Protein AF-Q9HB64-F1 (afdb_monomer_lite)

GO terms:
  GO:0005634 nucleus (C, TAS)
  GO:0003677 DNA binding (F, TAS)
  GO:0009615 response to virus (P, TAS)
  GO:0006367 transcription initiation at RNA polymerase II promoter (P, TAS)
  GO:0006954 inflammatory response (P, TAS)

Radius of gyration: 22.85 Å; chains: 1; bounding box: 43×70×64 Å

Foldseek 3Di:
DDDDDDDDDDDDDPDPDPPCPQPQDQLVVVLLVVQVVVQAPQFHQPDPVSPDTGDPQEPDDLPRCDPRNLVVLVVVCVSNVNAPDPPPPDHPDVVVVSVCSVVSSVVSVVSVVPPPSDDCPDDPRPPD

Sequence (128 aa):
MPVPERPAAGPDSPRPGTRRAAPRVLFGEWLLGEISSGCYEGLQWLDEARTCFRVPWKHFARKDLSEADARIFKAWAVARGRWPPSSRGGGPPPEAETAERAGWKTNFRCALRSTRRFVMLRDNSGDP

InterPro domains:
  IPR001346 Interferon regulatory factor, DNA-binding domain [PF00605] (27-125)
  IPR001346 Interferon regulatory factor, DNA-binding domain [PR00267] (26-45)
  IPR001346 Interferon regulatory factor, DNA-bind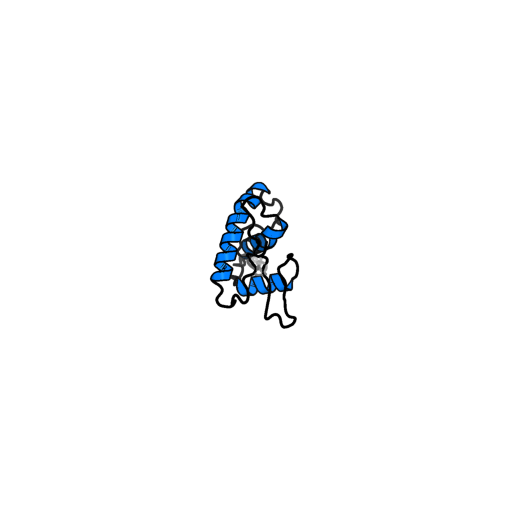ing domain [PR00267] (52-65)
  IPR001346 Interferon regulatory factor, DNA-binding domain [PR00267] (69-86)
  IPR001346 Interferon regulatory factor, DNA-binding domain [PR00267] (101-123)
  IPR001346 Interferon regulatory factor, DNA-binding domain [PS51507] (24-128)
  IPR001346 Interferon regulatory factor, DNA-binding domain [SM00348] (20-128)
  IPR001346 Interferon regulatory factor, DNA-binding domain [cd00103] (24-128)
  IPR019817 Interferon regulatory factor, conserved site [PS00601] (45-77)
  IPR036388 Winged helix-like DNA-binding domain superfamily [G3DSA:1.10.10.10] (21-128)
  IPR036390 Winged helix DNA-binding domain superfamily [SSF46785] (24-126)

Secondary structure (DSSP, 8-state):
-PPPPPPP----PPPS----------HHHHHHHHHHTT-STT-EESSTTS--EE-------TT---HHHHHHHHHHHHHTTSS--TTSSSPPPHHHHHHHHHHHHHHHHHHHHH-TT-------TT--

Structure (mmCIF, N/CA/C/O backbone):
data_AF-Q9HB64-F1
#
_entry.id   AF-Q9HB64-F1
#
loop_
_atom_site.group_PDB
_atom_site.id
_atom_site.type_symbol
_atom_site.label_atom_id
_atom_site.label_alt_id
_atom_site.label_comp_id
_atom_site.label_asym_id
_atom_site.label_entity_id
_a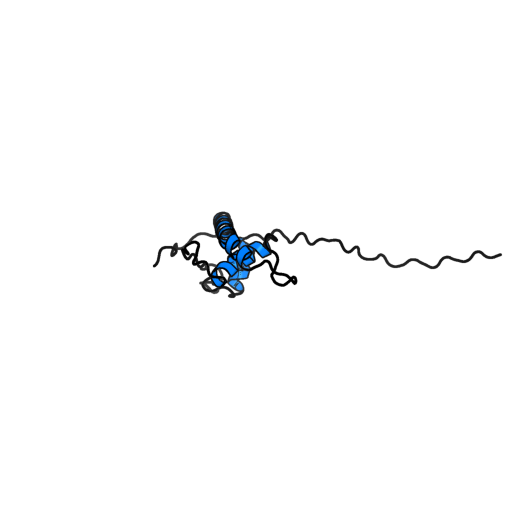tom_site.label_seq_id
_atom_site.pdbx_PDB_ins_code
_atom_site.Cartn_x
_atom_site.Cartn_y
_atom_site.Cartn_z
_atom_site.occupancy
_atom_site.B_iso_or_equiv
_atom_site.auth_seq_id
_atom_site.auth_comp_id
_atom_site.auth_asym_id
_atom_site.auth_atom_id
_atom_site.pdbx_PDB_model_num
ATOM 1 N N . MET A 1 1 ? -25.589 -56.561 -45.627 1.00 49.59 1 MET A N 1
ATOM 2 C CA . MET A 1 1 ? -24.445 -55.711 -45.240 1.00 49.59 1 MET A CA 1
ATOM 3 C C . MET A 1 1 ? -24.871 -54.862 -44.046 1.00 49.59 1 MET A C 1
ATOM 5 O O . MET A 1 1 ? -25.657 -53.947 -44.257 1.00 49.59 1 MET A O 1
ATOM 9 N N . PRO A 1 2 ? -24.488 -55.193 -42.803 1.00 57.12 2 PRO A N 1
ATOM 10 C CA . PRO A 1 2 ? -24.760 -54.325 -41.663 1.00 57.12 2 PRO A CA 1
ATOM 11 C C . PRO A 1 2 ? -23.769 -53.152 -41.649 1.00 57.12 2 PRO A C 1
ATOM 13 O O . PRO A 1 2 ? -22.573 -53.328 -41.873 1.00 57.12 2 PRO A O 1
ATOM 16 N N . VAL A 1 3 ? -24.298 -51.950 -41.434 1.00 64.81 3 VAL A N 1
ATOM 17 C CA . VAL A 1 3 ? -23.534 -50.709 -41.256 1.00 64.81 3 VAL A CA 1
ATOM 18 C C . VAL A 1 3 ? -22.760 -50.749 -39.930 1.00 64.81 3 VAL A C 1
ATOM 20 O O . VAL A 1 3 ? -23.308 -51.237 -38.942 1.00 64.81 3 VAL A O 1
ATOM 23 N N . PRO A 1 4 ? -21.510 -50.259 -39.861 1.00 59.12 4 PRO A N 1
ATOM 24 C CA . PRO A 1 4 ? -20.785 -50.195 -38.599 1.00 59.12 4 PRO A CA 1
ATOM 25 C C . PRO A 1 4 ? -21.309 -49.044 -37.728 1.00 59.12 4 PRO A C 1
ATOM 27 O O . PRO A 1 4 ? -21.381 -47.888 -38.150 1.00 59.12 4 PRO A O 1
ATOM 30 N N . GLU A 1 5 ? -21.672 -49.396 -36.500 1.00 57.59 5 GLU A N 1
ATOM 31 C CA . GLU A 1 5 ? -22.073 -48.508 -35.412 1.00 57.59 5 GLU A CA 1
ATOM 32 C C . GLU A 1 5 ? -20.904 -47.575 -35.029 1.00 57.59 5 GLU A C 1
ATOM 34 O O . GLU A 1 5 ? -19.772 -48.020 -34.828 1.00 57.59 5 GLU A O 1
ATOM 39 N N . ARG A 1 6 ? -21.149 -46.258 -34.970 1.00 61.84 6 ARG A N 1
ATOM 40 C CA . ARG A 1 6 ? -20.152 -45.271 -34.516 1.00 61.84 6 ARG A CA 1
ATOM 41 C C . ARG A 1 6 ? -20.072 -45.306 -32.985 1.00 61.84 6 ARG A C 1
ATOM 43 O O . ARG A 1 6 ? -21.120 -45.174 -32.353 1.00 61.84 6 ARG A O 1
ATOM 50 N N . PRO A 1 7 ? -18.879 -45.396 -32.371 1.00 51.06 7 PRO A N 1
ATOM 51 C CA . PRO A 1 7 ? -18.766 -45.396 -30.923 1.00 51.06 7 PRO A CA 1
ATOM 52 C C . PRO A 1 7 ? -18.950 -43.988 -30.344 1.00 51.06 7 PRO A C 1
ATOM 54 O O . PRO A 1 7 ? -18.632 -42.972 -30.970 1.00 51.06 7 PRO A O 1
ATOM 57 N N . ALA A 1 8 ? -19.487 -43.973 -29.127 1.00 53.09 8 ALA A N 1
ATOM 58 C CA . ALA A 1 8 ? -19.835 -42.820 -28.316 1.00 53.09 8 ALA A CA 1
ATOM 59 C C . ALA A 1 8 ? -18.677 -41.824 -28.132 1.00 53.09 8 ALA A C 1
ATOM 61 O O . ALA A 1 8 ? -17.593 -42.179 -27.673 1.00 53.09 8 ALA A O 1
ATOM 62 N N . ALA A 1 9 ? -18.947 -40.550 -28.421 1.00 46.19 9 ALA A N 1
ATOM 63 C CA . ALA A 1 9 ? -18.121 -39.439 -27.977 1.00 46.19 9 ALA A CA 1
ATOM 64 C C . ALA A 1 9 ? -18.562 -39.031 -26.563 1.00 46.19 9 ALA A C 1
ATOM 66 O O . ALA A 1 9 ? -19.618 -38.430 -26.381 1.00 46.19 9 ALA A O 1
ATOM 67 N N . GLY A 1 10 ? -17.748 -39.357 -25.566 1.00 49.22 10 GLY A N 1
ATOM 68 C CA . GLY A 1 10 ? -17.669 -38.604 -24.315 1.00 49.22 10 GLY A CA 1
ATOM 69 C C . GLY A 1 10 ? -16.226 -38.129 -24.109 1.00 49.22 10 GLY A C 1
ATOM 70 O O . GLY A 1 10 ? -15.352 -38.535 -24.876 1.00 49.22 10 GLY A O 1
ATOM 71 N N . PRO A 1 11 ? -15.920 -37.340 -23.068 1.00 52.38 11 PRO A N 1
ATOM 72 C CA . PRO A 1 11 ? -16.755 -36.413 -22.317 1.00 52.38 11 PRO A CA 1
ATOM 73 C C . PRO A 1 11 ? -16.478 -34.953 -22.735 1.00 52.38 11 PRO A C 1
ATOM 75 O O . PRO A 1 11 ? -15.445 -34.626 -23.322 1.00 52.38 11 PRO A O 1
ATOM 78 N N . ASP A 1 12 ? -17.416 -34.070 -22.401 1.00 51.94 12 ASP A N 1
ATOM 79 C CA . ASP A 1 12 ? -17.281 -32.616 -22.492 1.00 51.94 12 ASP A CA 1
ATOM 80 C C . ASP A 1 12 ? -15.978 -32.171 -21.803 1.00 51.94 12 ASP A C 1
ATOM 82 O O . ASP A 1 12 ? -15.816 -32.264 -20.585 1.00 51.94 12 ASP A O 1
ATOM 86 N N . SER A 1 13 ? -14.995 -31.774 -22.609 1.00 56.00 13 SER A N 1
ATOM 87 C CA . SER A 1 13 ? -13.727 -31.252 -22.112 1.00 56.00 13 SER A CA 1
ATOM 88 C C . SER A 1 13 ? -13.984 -29.888 -21.467 1.00 56.00 13 SER A C 1
ATOM 90 O O . SER A 1 13 ? -14.511 -29.000 -22.145 1.00 56.00 13 SER A O 1
ATOM 92 N N . PRO A 1 14 ? -13.589 -29.651 -20.201 1.00 49.59 14 PRO A N 1
ATOM 93 C CA . PRO A 1 14 ? -13.722 -28.332 -19.609 1.00 49.59 14 PRO A CA 1
ATOM 94 C C . PRO A 1 14 ? -12.821 -27.365 -20.380 1.00 49.59 14 PRO A C 1
ATOM 96 O O . PRO A 1 14 ? -11.598 -27.504 -20.419 1.00 49.59 14 PRO A O 1
ATOM 99 N N . ARG A 1 15 ? -13.447 -26.383 -21.031 1.00 51.34 15 ARG A N 1
ATOM 100 C CA . ARG A 1 15 ? -12.780 -25.308 -21.773 1.00 51.34 15 ARG A CA 1
ATOM 101 C C . ARG A 1 15 ? -11.707 -24.644 -20.889 1.00 51.34 15 ARG A C 1
ATOM 103 O O . ARG A 1 15 ? -12.064 -24.056 -19.864 1.00 51.34 15 ARG A O 1
ATOM 110 N N . PRO A 1 16 ? -10.417 -24.634 -21.269 1.00 52.28 16 PRO A N 1
ATOM 111 C CA . PRO A 1 16 ? -9.415 -23.853 -20.563 1.00 52.28 16 PRO A CA 1
ATOM 112 C C . PRO A 1 16 ? -9.551 -22.404 -21.029 1.00 52.28 16 PRO A C 1
ATOM 114 O O . PRO A 1 16 ? -9.080 -22.030 -22.099 1.00 52.28 16 PRO A O 1
ATOM 117 N N . GLY A 1 17 ? -10.269 -21.580 -20.269 1.00 45.91 17 GLY A N 1
ATOM 118 C CA . GLY A 1 17 ? -10.521 -20.222 -20.745 1.00 45.91 17 GLY A CA 1
ATOM 119 C C . GLY A 1 17 ? -11.200 -19.252 -19.800 1.00 45.91 17 GLY A C 1
ATOM 120 O O . GLY A 1 17 ? -11.461 -18.126 -20.213 1.00 45.91 17 GLY A O 1
ATOM 121 N N . THR A 1 18 ? -11.438 -19.588 -18.532 1.00 46.88 18 THR A N 1
ATOM 122 C CA . THR A 1 18 ? -11.644 -18.534 -17.534 1.00 46.88 18 THR A CA 1
ATOM 123 C C . THR A 1 18 ? -10.280 -17.933 -17.232 1.00 46.88 18 THR A C 1
ATOM 125 O O . THR A 1 18 ? -9.617 -18.287 -16.256 1.00 46.88 18 THR A O 1
ATOM 128 N N . ARG A 1 19 ? -9.830 -17.023 -18.102 1.00 51.47 19 ARG A N 1
ATOM 129 C CA . ARG A 1 19 ? -8.855 -16.000 -17.738 1.00 51.47 19 ARG A CA 1
ATOM 130 C C . ARG A 1 19 ? -9.420 -15.375 -16.472 1.00 51.47 19 ARG A C 1
ATOM 132 O O . ARG A 1 19 ? -10.381 -14.617 -16.555 1.00 51.47 19 ARG A O 1
ATOM 139 N N . ARG A 1 20 ? -8.896 -15.791 -15.311 1.00 51.59 20 ARG A N 1
ATOM 140 C CA . ARG A 1 20 ? -9.201 -15.225 -13.998 1.00 51.59 20 ARG A CA 1
ATOM 141 C C . ARG A 1 20 ? -8.916 -13.742 -14.165 1.00 51.59 20 ARG A C 1
ATOM 143 O O . ARG A 1 20 ? -7.763 -13.321 -14.108 1.00 51.59 20 ARG A O 1
ATOM 150 N N . ALA A 1 21 ? -9.946 -12.966 -14.489 1.00 49.66 21 ALA A N 1
ATOM 151 C CA . ALA A 1 21 ? -9.930 -11.541 -14.278 1.00 49.66 21 ALA A CA 1
ATOM 152 C C . ALA A 1 21 ? -9.735 -11.455 -12.774 1.00 49.66 21 ALA A C 1
ATOM 154 O O . ALA A 1 21 ? -10.664 -11.735 -12.017 1.00 49.66 21 ALA A O 1
ATOM 155 N N . ALA A 1 22 ? -8.475 -11.285 -12.361 1.00 52.41 22 ALA A N 1
ATOM 156 C CA . ALA A 1 22 ? -8.127 -11.198 -10.961 1.00 52.41 22 ALA A CA 1
ATOM 157 C C . ALA A 1 22 ? -9.116 -10.191 -10.364 1.00 52.41 22 ALA A C 1
ATOM 159 O O . ALA A 1 22 ? -9.277 -9.113 -10.956 1.00 52.41 22 ALA A O 1
ATOM 160 N N . PRO A 1 23 ? -9.859 -10.566 -9.307 1.00 56.81 23 PRO A N 1
ATOM 161 C CA . PRO A 1 23 ? -10.819 -9.669 -8.691 1.00 56.81 23 PRO A CA 1
ATOM 162 C C . PRO A 1 23 ? -10.138 -8.321 -8.502 1.00 56.81 23 PRO A C 1
ATOM 164 O O . PRO A 1 23 ? -8.966 -8.285 -8.126 1.00 56.81 23 PRO A O 1
ATOM 167 N N . ARG A 1 24 ? -10.818 -7.219 -8.832 1.00 64.12 24 ARG A N 1
ATOM 168 C CA . ARG A 1 24 ? -10.279 -5.879 -8.584 1.00 64.12 24 ARG A CA 1
ATOM 169 C C . ARG A 1 24 ? -10.084 -5.736 -7.077 1.00 64.12 24 ARG A C 1
ATOM 171 O O . ARG A 1 24 ? -11.019 -5.363 -6.377 1.00 64.12 24 ARG A O 1
ATOM 178 N N . VAL A 1 25 ? -8.902 -6.098 -6.581 1.00 76.06 25 VAL A N 1
ATOM 179 C CA . VAL A 1 25 ? -8.620 -6.073 -5.151 1.00 76.06 25 VAL A CA 1
ATOM 180 C C . VAL A 1 25 ? -8.629 -4.612 -4.733 1.00 76.06 25 VAL A C 1
ATOM 182 O O . VAL A 1 25 ? -7.920 -3.780 -5.308 1.00 76.06 25 VAL A O 1
ATOM 185 N N . LEU A 1 26 ? -9.497 -4.283 -3.782 1.00 85.44 26 LEU A N 1
ATOM 186 C CA . LEU A 1 26 ? -9.532 -2.950 -3.206 1.00 85.44 26 LEU A CA 1
ATOM 187 C C . LEU A 1 26 ? -8.204 -2.717 -2.492 1.00 85.44 26 LEU A C 1
ATOM 189 O O . LEU A 1 26 ? -7.740 -3.582 -1.753 1.00 85.44 26 LEU A O 1
ATOM 193 N N . PHE A 1 27 ? -7.611 -1.541 -2.703 1.00 87.88 27 PHE A N 1
ATOM 194 C CA . PHE A 1 27 ? -6.336 -1.194 -2.079 1.00 87.88 27 PHE A CA 1
ATOM 195 C C . PHE A 1 27 ? -6.381 -1.363 -0.562 1.00 87.88 27 PHE A C 1
ATOM 197 O O . PHE A 1 27 ? -5.433 -1.879 0.011 1.00 87.88 27 PHE A O 1
ATOM 204 N N . GLY A 1 28 ? -7.502 -0.984 0.062 1.00 87.06 28 GLY A N 1
ATOM 205 C CA . GLY A 1 28 ? -7.705 -1.158 1.495 1.00 87.06 28 GLY A CA 1
ATOM 206 C C . GLY A 1 28 ? -7.578 -2.610 1.942 1.00 87.06 28 GLY A C 1
ATOM 207 O O . GLY A 1 28 ? -6.694 -2.915 2.730 1.00 87.06 28 GLY A O 1
ATOM 208 N N . GLU A 1 29 ? -8.393 -3.512 1.391 1.00 87.50 29 GLU A N 1
ATOM 209 C CA . GLU A 1 29 ? -8.378 -4.930 1.788 1.00 87.50 29 GLU A CA 1
ATOM 210 C C . GLU A 1 29 ? -7.038 -5.597 1.507 1.00 87.50 29 GLU A C 1
ATOM 212 O O . GLU A 1 29 ? -6.542 -6.380 2.314 1.00 87.50 29 GLU A O 1
ATOM 217 N N . TRP A 1 30 ? -6.439 -5.259 0.365 1.00 90.06 30 TRP A N 1
ATOM 218 C CA . TRP A 1 30 ? -5.121 -5.754 0.015 1.00 90.06 30 TRP A CA 1
ATOM 219 C C . TRP A 1 30 ? -4.069 -5.289 1.026 1.00 90.06 30 TRP A C 1
ATOM 221 O O . TRP A 1 30 ? -3.340 -6.113 1.570 1.00 90.06 30 TRP A O 1
ATOM 231 N N . LEU A 1 31 ? -4.031 -3.988 1.330 1.00 89.50 31 LEU A N 1
ATOM 232 C CA . LEU A 1 31 ? -3.066 -3.416 2.263 1.00 89.50 31 LEU A CA 1
ATOM 233 C C . LEU A 1 31 ? -3.213 -4.030 3.658 1.00 89.50 31 LEU A C 1
ATOM 235 O O . LEU A 1 31 ? -2.212 -4.358 4.281 1.00 89.50 31 LEU A O 1
ATOM 239 N N . LEU A 1 32 ? -4.446 -4.238 4.126 1.00 88.69 32 LEU A N 1
ATOM 240 C CA . LEU A 1 32 ? -4.729 -4.912 5.395 1.00 88.69 32 LEU A CA 1
ATOM 241 C C . LEU A 1 32 ? -4.149 -6.332 5.438 1.00 88.69 32 LEU A C 1
ATOM 243 O O . LEU A 1 32 ? -3.583 -6.737 6.457 1.00 88.69 32 LEU A O 1
ATOM 247 N N . GLY A 1 33 ? -4.256 -7.072 4.333 1.00 89.38 33 GLY A N 1
ATOM 248 C CA . GLY A 1 33 ? -3.631 -8.384 4.176 1.00 89.38 33 GLY A CA 1
ATOM 249 C C . GLY A 1 33 ? -2.106 -8.316 4.264 1.00 89.38 33 GLY A C 1
ATOM 250 O O . GLY A 1 33 ? -1.508 -9.080 5.017 1.00 89.38 33 GLY A O 1
ATOM 251 N N . GLU A 1 34 ? -1.485 -7.361 3.572 1.00 89.81 34 GLU A N 1
ATOM 252 C CA . GLU A 1 34 ? -0.027 -7.182 3.587 1.00 89.81 34 GLU A CA 1
ATOM 253 C C . GLU A 1 34 ? 0.516 -6.696 4.939 1.00 89.81 34 GLU A C 1
ATOM 255 O O . GLU A 1 34 ? 1.599 -7.103 5.342 1.00 89.81 34 GLU A O 1
ATOM 260 N N . ILE A 1 35 ? -0.223 -5.862 5.676 1.00 89.88 35 ILE A N 1
ATOM 261 C CA . ILE A 1 35 ? 0.146 -5.492 7.053 1.00 89.88 35 ILE A CA 1
ATOM 262 C C . ILE A 1 35 ? 0.052 -6.729 7.957 1.00 89.88 35 ILE A C 1
ATOM 264 O O . ILE A 1 35 ? 0.927 -6.975 8.784 1.00 89.88 35 ILE A O 1
ATOM 268 N N . SER A 1 36 ? -1.000 -7.535 7.780 1.00 87.94 36 SER A N 1
ATOM 269 C CA . SER A 1 36 ? -1.218 -8.755 8.566 1.00 87.94 36 SER A CA 1
ATOM 270 C C . SER A 1 36 ? -0.196 -9.850 8.262 1.00 87.94 36 SER A C 1
ATOM 272 O O . SER A 1 36 ? 0.032 -10.705 9.113 1.00 87.94 36 SER A O 1
ATOM 274 N N . SER A 1 37 ? 0.421 -9.836 7.076 1.00 87.50 37 SER A N 1
ATOM 275 C CA . SER A 1 37 ? 1.484 -10.778 6.723 1.00 87.50 37 SER A CA 1
ATOM 276 C C . SER A 1 37 ? 2.811 -10.463 7.417 1.00 87.50 37 SER A C 1
ATOM 278 O O . SER A 1 37 ? 3.674 -11.336 7.470 1.00 87.50 37 SER A O 1
ATOM 280 N N . GLY A 1 38 ? 2.998 -9.235 7.925 1.00 84.50 38 GLY A N 1
ATOM 281 C CA . GLY A 1 38 ? 4.214 -8.817 8.632 1.00 84.50 38 GLY A CA 1
ATOM 282 C C . GLY A 1 38 ? 5.493 -8.904 7.791 1.00 84.50 38 GLY A C 1
ATOM 283 O O . GLY A 1 38 ? 6.592 -8.919 8.334 1.00 84.50 38 GLY A O 1
ATOM 284 N N . CYS A 1 39 ? 5.371 -8.988 6.463 1.00 82.62 39 CYS A N 1
ATOM 285 C CA . CYS A 1 39 ? 6.500 -9.225 5.556 1.00 82.62 39 CYS A CA 1
ATOM 286 C C . CYS A 1 39 ? 7.284 -7.955 5.180 1.00 82.62 39 CYS A C 1
ATOM 288 O O . CYS A 1 39 ? 8.254 -8.035 4.420 1.00 82.62 39 CYS A O 1
ATOM 290 N N . TYR A 1 40 ? 6.853 -6.787 5.660 1.00 83.81 40 TYR A N 1
ATOM 291 C CA . TYR A 1 40 ? 7.375 -5.483 5.263 1.00 83.81 40 TYR A CA 1
ATOM 292 C C . TYR A 1 40 ? 7.822 -4.694 6.490 1.00 83.81 40 TYR A C 1
ATOM 294 O O . TYR A 1 40 ? 7.044 -4.460 7.41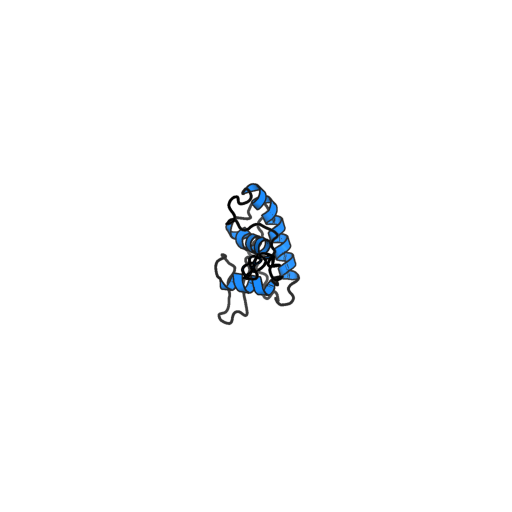4 1.00 83.81 40 TYR A O 1
ATOM 302 N N . GLU A 1 41 ? 9.076 -4.254 6.480 1.00 78.38 41 GLU A N 1
ATOM 303 C CA . GLU A 1 41 ? 9.657 -3.509 7.592 1.00 78.38 41 GLU A CA 1
ATOM 304 C C . GLU A 1 41 ? 8.928 -2.172 7.801 1.00 78.38 41 GLU A C 1
ATOM 306 O O . GLU A 1 41 ? 8.693 -1.411 6.864 1.00 78.38 41 GLU A O 1
ATOM 311 N N . GLY A 1 42 ? 8.510 -1.902 9.040 1.00 80.12 42 GLY A N 1
ATOM 312 C CA . GLY A 1 42 ? 7.775 -0.688 9.409 1.00 80.12 42 GLY A CA 1
ATOM 313 C C . GLY A 1 42 ? 6.285 -0.670 9.038 1.00 80.12 42 GLY A C 1
ATOM 314 O O . GLY A 1 42 ? 5.572 0.209 9.530 1.00 80.12 42 GLY A O 1
ATOM 315 N N . LEU A 1 43 ? 5.798 -1.622 8.230 1.00 86.38 43 LEU A N 1
ATOM 316 C CA . LEU A 1 43 ? 4.378 -1.798 7.909 1.00 86.38 43 LEU A CA 1
ATOM 317 C C . LEU A 1 43 ? 3.781 -2.871 8.822 1.00 86.38 43 LEU A C 1
ATOM 319 O O . LEU A 1 43 ? 3.840 -4.062 8.530 1.00 86.38 43 LEU A O 1
ATOM 323 N N . GLN A 1 44 ? 3.209 -2.438 9.939 1.00 88.00 44 GLN A N 1
ATOM 324 C CA . GLN A 1 44 ? 2.708 -3.344 10.968 1.00 88.00 44 GLN A CA 1
ATOM 325 C C . GLN A 1 44 ? 1.468 -2.795 11.660 1.00 88.00 44 GLN A C 1
ATOM 327 O O . GLN A 1 44 ? 1.220 -1.582 11.694 1.00 88.00 44 GLN A O 1
ATOM 332 N N . TRP A 1 45 ? 0.703 -3.720 12.226 1.00 89.75 45 TRP A N 1
ATOM 333 C CA . TRP A 1 45 ? -0.372 -3.413 13.151 1.00 89.75 45 TRP A CA 1
ATOM 334 C C . TRP A 1 45 ? 0.212 -2.819 14.434 1.00 89.75 45 TRP A C 1
ATOM 336 O O . TRP A 1 45 ? 1.180 -3.338 14.979 1.00 89.75 45 TRP A O 1
ATOM 346 N N . LEU A 1 46 ? -0.358 -1.704 14.885 1.00 87.44 46 LEU A N 1
ATOM 347 C CA . LEU A 1 46 ? -0.016 -1.071 16.162 1.00 87.44 46 LEU A CA 1
ATOM 348 C C . LEU A 1 46 ? -0.878 -1.600 17.312 1.00 87.44 46 LEU A C 1
ATOM 350 O O . LEU A 1 46 ? -0.575 -1.339 18.470 1.00 87.44 46 LEU A O 1
ATOM 354 N N . ASP A 1 47 ? -1.959 -2.298 16.977 1.00 86.94 47 ASP A N 1
ATOM 355 C CA . ASP A 1 47 ? -2.950 -2.815 17.908 1.00 86.94 47 ASP A CA 1
ATOM 356 C C . ASP A 1 47 ? -3.333 -4.249 17.513 1.00 86.94 47 ASP A C 1
ATOM 358 O O . ASP A 1 47 ? -3.469 -4.559 16.323 1.00 86.94 47 ASP A O 1
ATOM 362 N N . GLU A 1 48 ? -3.540 -5.114 18.505 1.00 84.62 48 GLU A N 1
ATOM 363 C CA . GLU A 1 48 ? -3.956 -6.507 18.310 1.00 84.62 48 GLU A CA 1
ATOM 364 C C . GLU A 1 48 ? -5.359 -6.600 17.705 1.00 84.62 48 GLU A C 1
ATOM 366 O O . GLU A 1 48 ? -5.637 -7.511 16.921 1.00 84.62 48 GLU A O 1
ATOM 371 N N . ALA A 1 49 ? -6.220 -5.611 17.977 1.00 86.31 49 ALA A N 1
ATOM 372 C CA . ALA A 1 49 ? -7.549 -5.526 17.376 1.00 86.31 49 ALA A CA 1
ATOM 373 C C . ALA A 1 49 ? -7.523 -5.137 15.883 1.00 86.31 49 ALA A C 1
ATOM 375 O O . ALA A 1 49 ? -8.578 -5.058 15.253 1.00 86.31 49 ALA A O 1
ATOM 376 N N . ARG A 1 50 ? -6.335 -4.906 15.293 1.00 85.94 50 ARG A N 1
ATOM 377 C CA . ARG A 1 50 ? -6.140 -4.554 13.873 1.00 85.94 50 ARG A CA 1
ATOM 378 C C . ARG A 1 50 ? -6.973 -3.344 13.439 1.00 85.94 50 ARG A C 1
ATOM 380 O O . ARG A 1 50 ? -7.536 -3.295 12.346 1.00 85.94 50 ARG A O 1
ATOM 387 N N . THR A 1 51 ? -7.041 -2.355 14.322 1.00 84.50 51 THR A N 1
ATOM 388 C CA . THR A 1 51 ? -7.746 -1.086 14.096 1.00 84.50 51 THR A CA 1
ATOM 389 C C . THR A 1 51 ? -6.794 0.011 13.616 1.00 84.50 51 THR A C 1
ATOM 391 O O . THR A 1 51 ? -7.160 0.835 12.779 1.00 84.50 51 THR A O 1
ATOM 394 N N . CYS A 1 52 ? -5.546 -0.024 14.091 1.00 85.94 52 CYS A N 1
ATOM 395 C CA . CYS A 1 52 ? -4.514 0.972 13.831 1.00 85.94 52 CYS A CA 1
ATOM 396 C C . CYS A 1 52 ? -3.272 0.310 13.234 1.00 85.94 52 CYS A C 1
ATOM 398 O O . CYS A 1 52 ? -2.738 -0.640 13.800 1.00 85.94 52 CYS A O 1
ATOM 400 N N . PHE A 1 53 ? -2.764 0.843 12.127 1.00 88.69 53 PHE A N 1
ATOM 401 C CA . PHE A 1 53 ? -1.526 0.379 11.504 1.00 88.69 53 PHE A CA 1
ATOM 402 C C . PHE A 1 53 ? -0.606 1.550 11.184 1.00 88.69 53 PHE A C 1
ATOM 404 O O . PHE A 1 53 ? -1.048 2.684 10.986 1.00 88.69 53 PHE A O 1
ATOM 411 N N . ARG A 1 54 ? 0.690 1.258 11.101 1.00 84.81 54 ARG A N 1
ATOM 412 C CA . ARG A 1 54 ? 1.706 2.196 10.627 1.00 84.81 54 ARG A CA 1
ATOM 413 C C . ARG A 1 54 ? 2.087 1.834 9.204 1.00 84.81 54 ARG A C 1
ATOM 415 O O . ARG A 1 54 ? 2.314 0.667 8.918 1.00 84.81 54 ARG A O 1
ATOM 422 N N . VAL A 1 55 ? 2.195 2.834 8.333 1.00 83.25 55 VAL A N 1
ATOM 423 C CA . VAL A 1 55 ? 2.806 2.686 7.007 1.00 83.25 55 VAL A CA 1
ATOM 424 C C . VAL A 1 55 ? 4.142 3.425 7.021 1.00 83.25 55 VAL A C 1
ATOM 426 O O . VAL A 1 55 ? 4.161 4.603 7.392 1.00 83.25 55 VAL A O 1
ATOM 429 N N . PRO A 1 56 ? 5.257 2.787 6.626 1.00 74.69 56 PRO A N 1
ATOM 430 C CA . PRO A 1 56 ? 6.539 3.463 6.520 1.00 74.69 56 PRO A CA 1
ATOM 431 C C . PRO A 1 56 ? 6.452 4.489 5.385 1.00 74.69 56 PRO A C 1
ATOM 433 O O . PRO A 1 56 ? 6.374 4.147 4.206 1.00 74.69 56 PRO A O 1
ATOM 436 N N . TRP A 1 57 ? 6.416 5.771 5.748 1.00 72.88 57 TRP A N 1
ATOM 437 C CA . TRP A 1 57 ? 6.279 6.880 4.803 1.00 72.88 57 TRP A CA 1
ATOM 438 C C . TRP A 1 57 ? 7.553 7.709 4.699 1.00 72.88 57 TRP A C 1
ATOM 440 O O . TRP A 1 57 ? 7.536 8.936 4.743 1.00 72.88 57 TRP A O 1
ATOM 450 N N . LYS A 1 58 ? 8.688 7.021 4.592 1.00 68.50 58 LYS A N 1
ATOM 451 C CA . LYS A 1 58 ? 9.993 7.668 4.579 1.00 68.50 58 LYS A CA 1
ATOM 452 C C . LYS A 1 58 ? 10.159 8.511 3.307 1.00 68.50 58 LYS A C 1
ATOM 454 O O . LYS A 1 58 ? 9.882 8.071 2.177 1.00 68.50 58 LYS A O 1
ATOM 459 N N . HIS A 1 59 ? 10.597 9.757 3.492 1.00 66.94 59 HIS A N 1
ATOM 460 C CA . HIS A 1 59 ? 10.932 10.684 2.413 1.00 66.94 59 HIS A CA 1
ATOM 461 C C . HIS A 1 59 ? 12.246 10.273 1.747 1.00 66.94 59 HIS A C 1
ATOM 463 O O . HIS A 1 59 ? 13.260 10.947 1.839 1.00 66.94 59 HIS A O 1
ATOM 469 N N . PHE A 1 60 ? 12.229 9.143 1.049 1.00 58.78 60 PHE A N 1
ATOM 470 C CA . PHE A 1 60 ? 13.333 8.761 0.183 1.00 58.78 60 PHE A CA 1
ATOM 471 C C . PHE A 1 60 ? 13.456 9.771 -0.960 1.00 58.78 60 PHE A C 1
ATOM 473 O O . PHE A 1 60 ? 12.472 10.004 -1.684 1.00 58.78 60 PHE A O 1
ATOM 480 N N . ALA A 1 61 ? 14.653 10.328 -1.157 1.00 56.81 61 ALA A N 1
ATOM 481 C CA . ALA A 1 61 ? 15.002 10.939 -2.429 1.00 56.81 61 ALA A CA 1
ATOM 482 C C . ALA A 1 61 ? 14.973 9.851 -3.517 1.00 56.81 61 ALA A C 1
ATOM 484 O O . ALA A 1 61 ? 15.074 8.658 -3.229 1.00 56.81 61 ALA A O 1
ATOM 485 N N . ARG A 1 62 ? 14.807 10.234 -4.789 1.00 55.59 62 ARG A N 1
ATOM 486 C CA . ARG A 1 62 ? 14.639 9.283 -5.910 1.00 55.59 62 ARG A CA 1
ATOM 487 C C . ARG A 1 62 ? 15.712 8.180 -5.983 1.00 55.59 62 ARG A C 1
ATOM 489 O O . ARG A 1 62 ? 15.427 7.142 -6.568 1.00 55.59 62 ARG A O 1
ATOM 496 N N . LYS A 1 63 ? 16.906 8.401 -5.419 1.00 58.34 63 LYS A N 1
ATOM 497 C CA . LYS A 1 63 ? 18.023 7.443 -5.401 1.00 58.34 63 LYS A CA 1
ATOM 498 C C . LYS A 1 63 ? 18.058 6.514 -4.181 1.00 58.34 63 LYS A C 1
ATOM 500 O O . LYS A 1 63 ? 18.723 5.491 -4.256 1.00 58.34 63 LYS A O 1
ATOM 505 N N . ASP A 1 64 ? 17.309 6.816 -3.124 1.00 65.81 64 ASP A N 1
ATOM 506 C CA . ASP A 1 64 ? 17.377 6.084 -1.850 1.00 65.81 64 ASP A CA 1
ATOM 507 C C . ASP A 1 64 ? 16.210 5.108 -1.655 1.00 65.81 64 ASP A C 1
ATOM 509 O O . ASP A 1 64 ? 16.051 4.544 -0.576 1.00 65.81 64 ASP A O 1
ATOM 513 N N . LEU A 1 65 ? 15.365 4.903 -2.678 1.00 72.44 65 LEU A N 1
ATOM 514 C CA . LEU A 1 65 ? 14.323 3.875 -2.621 1.00 72.44 65 LEU A CA 1
ATOM 515 C C . LEU A 1 65 ? 14.973 2.488 -2.722 1.00 72.44 65 LEU A C 1
ATOM 517 O O . LEU A 1 65 ? 15.224 1.978 -3.823 1.00 72.44 65 LEU A O 1
ATOM 521 N N . SER A 1 66 ? 15.243 1.889 -1.563 1.00 73.75 66 SER A N 1
ATOM 522 C CA . SER A 1 66 ? 15.769 0.532 -1.482 1.00 73.75 66 SER A CA 1
ATOM 523 C C . SER A 1 66 ? 14.762 -0.476 -2.047 1.00 73.75 66 SER A C 1
ATOM 525 O O . SER A 1 66 ? 13.559 -0.213 -2.137 1.00 73.75 66 SER A O 1
ATOM 527 N N . GLU A 1 67 ? 15.246 -1.650 -2.448 1.00 78.81 67 GLU A N 1
ATOM 528 C CA . GLU A 1 67 ? 14.372 -2.739 -2.897 1.00 78.81 67 GLU A CA 1
ATOM 529 C C . GLU A 1 67 ? 13.402 -3.185 -1.791 1.00 78.81 67 GLU A C 1
ATOM 531 O O . GLU A 1 67 ? 12.235 -3.461 -2.070 1.00 78.81 67 GLU A O 1
ATOM 536 N N . ALA A 1 68 ? 13.858 -3.183 -0.533 1.00 78.38 68 ALA A N 1
ATOM 537 C CA . ALA A 1 68 ? 13.041 -3.531 0.625 1.00 78.38 68 ALA A CA 1
ATOM 538 C C . ALA A 1 68 ? 11.866 -2.556 0.800 1.00 78.38 68 ALA A C 1
ATOM 540 O O . ALA A 1 68 ? 10.720 -2.988 0.931 1.00 78.38 68 ALA A O 1
ATOM 541 N N . ASP A 1 69 ? 12.125 -1.251 0.687 1.00 78.69 69 ASP A N 1
ATOM 542 C CA . ASP A 1 69 ? 11.087 -0.214 0.760 1.00 78.69 69 ASP A CA 1
ATOM 543 C C . ASP A 1 69 ? 10.149 -0.265 -0.449 1.00 78.69 69 ASP A C 1
ATOM 545 O O . ASP A 1 69 ? 8.937 -0.067 -0.342 1.00 78.69 69 ASP A O 1
ATOM 549 N N . ALA A 1 70 ? 10.704 -0.564 -1.625 1.00 82.50 70 ALA A N 1
ATOM 550 C CA . ALA A 1 70 ? 9.938 -0.716 -2.850 1.00 82.50 70 ALA A CA 1
ATOM 551 C C . ALA A 1 70 ? 9.069 -1.976 -2.873 1.00 82.50 70 ALA A C 1
ATOM 553 O O . ALA A 1 70 ? 8.155 -2.060 -3.695 1.00 82.50 70 ALA A O 1
ATOM 554 N N . ARG A 1 71 ? 9.320 -2.944 -1.984 1.00 85.19 71 ARG A N 1
ATOM 555 C CA . ARG A 1 71 ? 8.677 -4.259 -1.997 1.00 85.19 71 ARG A CA 1
ATOM 556 C C . ARG A 1 71 ? 7.162 -4.159 -1.861 1.00 85.19 71 ARG A C 1
ATOM 558 O O . ARG A 1 71 ? 6.455 -4.807 -2.628 1.00 85.19 71 ARG A O 1
ATOM 565 N N . ILE A 1 72 ? 6.656 -3.317 -0.955 1.00 87.19 72 ILE A N 1
ATOM 566 C CA . ILE A 1 72 ? 5.206 -3.122 -0.788 1.00 87.19 72 ILE A CA 1
ATOM 567 C C . ILE A 1 72 ? 4.597 -2.421 -2.008 1.00 87.19 72 ILE A C 1
ATOM 569 O O . ILE A 1 72 ? 3.535 -2.805 -2.500 1.00 87.19 72 ILE A O 1
ATOM 573 N N . PHE A 1 73 ? 5.295 -1.432 -2.572 1.00 87.75 73 PHE A N 1
ATOM 574 C CA . PHE A 1 73 ? 4.833 -0.729 -3.769 1.00 87.75 73 PHE A CA 1
ATOM 575 C C . PHE A 1 73 ? 4.795 -1.669 -4.987 1.00 87.75 73 PHE A C 1
ATOM 577 O O . PHE A 1 73 ? 3.830 -1.655 -5.756 1.00 87.75 73 PHE A O 1
ATOM 584 N N . LYS A 1 74 ? 5.801 -2.539 -5.121 1.00 87.56 74 LYS A N 1
ATOM 585 C CA . LYS A 1 74 ? 5.873 -3.608 -6.123 1.00 87.56 74 LYS A CA 1
ATOM 586 C C . LYS A 1 74 ? 4.749 -4.616 -5.937 1.00 87.56 74 LYS A C 1
ATOM 588 O O . LYS A 1 74 ? 4.070 -4.946 -6.904 1.00 87.56 74 LYS A O 1
ATOM 593 N N . ALA A 1 75 ? 4.517 -5.077 -4.711 1.00 88.62 75 ALA A N 1
ATOM 594 C CA . ALA A 1 75 ? 3.453 -6.023 -4.407 1.00 88.62 75 ALA A CA 1
ATOM 595 C C . ALA A 1 75 ? 2.078 -5.461 -4.801 1.00 88.62 75 ALA A C 1
ATOM 597 O O . ALA A 1 75 ? 1.280 -6.177 -5.403 1.00 88.62 75 ALA A O 1
ATOM 598 N N . TRP A 1 76 ? 1.843 -4.158 -4.605 1.00 88.81 76 TRP A N 1
ATOM 599 C CA . TRP A 1 76 ? 0.628 -3.501 -5.092 1.00 88.81 76 TRP A CA 1
ATOM 600 C C . TRP A 1 76 ? 0.536 -3.496 -6.623 1.00 88.81 76 TRP A C 1
ATOM 602 O O . TRP A 1 76 ? -0.519 -3.779 -7.201 1.00 88.81 76 TRP A O 1
ATOM 612 N N . ALA A 1 77 ? 1.641 -3.197 -7.311 1.00 88.75 77 ALA A N 1
ATOM 613 C CA . ALA A 1 77 ? 1.693 -3.241 -8.769 1.00 88.75 77 ALA A CA 1
ATOM 614 C C . ALA A 1 77 ? 1.410 -4.657 -9.304 1.00 88.75 77 ALA A C 1
ATOM 616 O O . ALA A 1 77 ? 0.643 -4.803 -10.260 1.00 88.75 77 ALA A O 1
ATOM 617 N N . VAL A 1 78 ? 1.950 -5.691 -8.655 1.00 87.19 78 VAL A N 1
ATOM 618 C CA . VAL A 1 78 ? 1.689 -7.104 -8.968 1.00 87.19 78 VAL A CA 1
ATOM 619 C C . VAL A 1 78 ? 0.231 -7.470 -8.688 1.00 87.19 78 VAL A C 1
ATOM 621 O O . VAL A 1 78 ? -0.422 -8.049 -9.555 1.00 87.19 78 VAL A O 1
ATOM 624 N N . ALA A 1 79 ? -0.323 -7.068 -7.541 1.00 85.50 79 ALA A N 1
ATOM 625 C CA . ALA A 1 79 ? -1.718 -7.319 -7.171 1.00 85.50 79 ALA A CA 1
ATOM 626 C C . ALA A 1 79 ? -2.709 -6.708 -8.177 1.00 85.50 79 ALA A C 1
ATOM 628 O O . ALA A 1 79 ? -3.735 -7.307 -8.496 1.00 85.50 79 ALA A O 1
ATOM 629 N N . ARG A 1 80 ? -2.378 -5.544 -8.752 1.00 82.50 80 ARG A N 1
ATOM 630 C CA . ARG A 1 80 ? -3.158 -4.918 -9.834 1.00 82.50 80 ARG A CA 1
ATOM 631 C C . ARG A 1 80 ? -2.895 -5.494 -11.229 1.00 82.50 80 ARG A C 1
ATOM 633 O O . ARG A 1 80 ? -3.491 -5.014 -12.200 1.00 82.50 80 ARG A O 1
ATOM 640 N N . GLY A 1 81 ? -1.967 -6.439 -11.365 1.00 82.00 81 GLY A N 1
ATOM 641 C CA . GLY A 1 81 ? -1.509 -6.956 -12.655 1.00 82.00 81 GLY A CA 1
ATOM 642 C C . GLY A 1 81 ? -0.820 -5.899 -13.526 1.00 82.00 81 GLY A C 1
ATOM 643 O O . GLY A 1 81 ? -0.893 -5.973 -14.748 1.00 82.00 81 GLY A O 1
ATOM 644 N N . ARG A 1 82 ? -0.224 -4.867 -12.912 1.00 82.00 82 ARG A N 1
ATOM 645 C CA . ARG A 1 82 ? 0.602 -3.848 -13.585 1.00 82.00 82 ARG A CA 1
ATOM 646 C C . ARG A 1 82 ? 2.077 -4.226 -13.635 1.00 82.00 82 ARG A C 1
ATOM 648 O O . ARG A 1 82 ? 2.792 -3.685 -14.465 1.00 82.00 82 ARG A O 1
ATOM 655 N N . TRP A 1 83 ? 2.506 -5.153 -12.784 1.00 82.88 83 TRP A N 1
ATOM 656 C CA . TRP A 1 83 ? 3.858 -5.695 -12.789 1.00 82.88 83 TRP A CA 1
ATOM 657 C C . TRP A 1 83 ? 3.823 -7.226 -12.787 1.00 82.88 83 TRP A C 1
ATOM 659 O O . TRP A 1 83 ? 3.006 -7.804 -12.063 1.00 82.88 83 TRP A O 1
ATOM 669 N N . PRO A 1 84 ? 4.659 -7.908 -13.586 1.00 80.00 84 PRO A N 1
ATOM 670 C CA . PRO A 1 84 ? 4.750 -9.359 -13.538 1.00 80.00 84 PRO A CA 1
ATOM 671 C C . PRO A 1 84 ? 5.348 -9.824 -12.196 1.00 80.00 84 PRO A C 1
ATOM 673 O O . PRO A 1 84 ? 6.317 -9.233 -11.713 1.00 80.00 84 PRO A O 1
ATOM 676 N N . PRO A 1 85 ? 4.813 -10.891 -11.574 1.00 73.88 85 PRO A N 1
ATOM 677 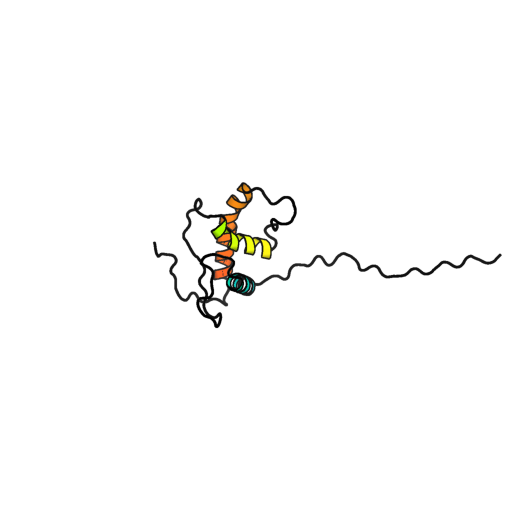C CA . PRO A 1 85 ? 5.471 -11.509 -10.431 1.00 73.88 85 PRO A CA 1
ATOM 678 C C . PRO A 1 85 ? 6.809 -12.105 -10.885 1.00 73.88 85 PRO A C 1
ATOM 680 O O . PRO A 1 85 ? 6.857 -12.803 -11.900 1.00 73.88 85 PRO A O 1
ATOM 683 N N . SER A 1 86 ? 7.878 -11.877 -10.114 1.00 64.88 86 SER A N 1
ATOM 684 C CA . SER A 1 86 ? 9.237 -12.364 -10.416 1.00 64.88 86 SER A CA 1
ATOM 685 C C . SER A 1 86 ? 9.328 -13.886 -10.641 1.00 64.88 86 SER A C 1
ATOM 687 O O . SER A 1 86 ? 10.317 -14.370 -11.174 1.00 64.88 86 SER A O 1
ATOM 689 N N . SER A 1 87 ? 8.305 -14.647 -10.245 1.00 56.38 87 SER A N 1
ATOM 690 C CA . SER A 1 87 ? 8.221 -16.109 -10.338 1.00 56.38 87 SER A CA 1
ATOM 691 C C . SER A 1 87 ? 8.040 -16.651 -11.761 1.00 56.38 87 SER A C 1
ATOM 693 O O . SER A 1 87 ? 8.254 -17.839 -11.991 1.00 56.38 87 SER A O 1
ATOM 695 N N . ARG A 1 88 ? 7.601 -15.830 -12.724 1.00 56.41 88 ARG A N 1
ATOM 696 C CA . ARG A 1 88 ? 7.396 -16.280 -14.108 1.00 56.41 88 ARG A CA 1
ATOM 697 C C . ARG A 1 88 ? 8.708 -16.093 -14.874 1.00 56.41 88 ARG A C 1
ATOM 699 O O . ARG A 1 88 ? 8.940 -15.010 -15.389 1.00 56.41 88 ARG A O 1
ATOM 706 N N . GLY A 1 89 ? 9.547 -17.136 -14.856 1.00 49.81 89 GLY A N 1
ATOM 707 C CA . GLY A 1 89 ? 10.883 -17.242 -15.469 1.00 49.81 89 GLY A CA 1
ATOM 708 C C . GLY A 1 89 ? 11.222 -16.152 -16.489 1.00 49.81 89 GLY A C 1
ATOM 709 O O . GLY A 1 89 ? 10.686 -16.155 -17.594 1.00 49.81 89 GLY A O 1
ATOM 710 N N . GLY A 1 90 ? 12.098 -15.230 -16.084 1.00 58.03 90 GLY A N 1
ATOM 711 C CA . GLY A 1 90 ? 12.387 -13.991 -16.812 1.00 58.03 90 GLY A CA 1
ATOM 712 C C . GLY A 1 90 ? 11.714 -12.783 -16.163 1.00 58.03 90 GLY A C 1
ATOM 713 O O . GLY A 1 90 ? 10.857 -12.138 -16.764 1.00 58.03 90 GLY A O 1
ATOM 714 N N . GLY A 1 91 ? 12.077 -12.484 -14.912 1.00 63.12 91 GLY A N 1
ATOM 715 C CA . GLY A 1 91 ? 11.686 -11.222 -14.290 1.00 63.12 91 GLY A CA 1
ATOM 716 C C . GLY A 1 91 ? 12.274 -10.030 -15.065 1.00 63.12 91 GLY A C 1
ATOM 717 O O . GLY A 1 91 ? 13.351 -10.162 -15.648 1.00 63.12 91 GLY A O 1
ATOM 718 N N . PRO A 1 92 ? 11.585 -8.878 -15.097 1.00 67.62 92 PRO A N 1
ATOM 719 C CA . PRO A 1 92 ? 12.123 -7.661 -15.698 1.00 67.62 92 PRO A CA 1
ATOM 720 C C . PRO A 1 92 ? 13.479 -7.301 -15.073 1.00 67.62 92 PRO A C 1
ATOM 722 O O . PRO A 1 92 ? 13.684 -7.556 -13.881 1.00 67.62 92 PRO A O 1
ATOM 725 N N . PRO A 1 93 ? 14.401 -6.712 -15.853 1.00 74.25 93 PRO A N 1
ATOM 726 C CA . PRO A 1 93 ? 15.723 -6.373 -15.355 1.00 74.25 93 PRO A CA 1
ATOM 727 C C . PRO A 1 93 ? 15.633 -5.357 -14.199 1.00 74.25 93 PRO A C 1
ATOM 729 O O . PRO A 1 93 ? 14.705 -4.538 -14.156 1.00 74.25 93 PRO A O 1
ATOM 732 N N . PRO A 1 94 ? 16.588 -5.385 -13.252 1.00 73.31 94 PRO A N 1
ATOM 733 C CA . PRO A 1 94 ? 16.557 -4.554 -12.042 1.00 73.31 94 PRO A CA 1
ATOM 734 C C . PRO A 1 94 ? 16.544 -3.043 -12.339 1.00 73.31 94 PRO A C 1
ATOM 736 O O . PRO A 1 94 ? 16.018 -2.246 -11.558 1.00 73.31 94 PRO A O 1
ATOM 739 N N . GLU A 1 95 ? 17.061 -2.637 -13.497 1.00 77.12 95 GLU A N 1
ATOM 740 C CA . GLU A 1 95 ? 16.991 -1.264 -14.007 1.00 77.12 95 GLU A CA 1
ATOM 741 C C . GLU A 1 95 ? 15.561 -0.810 -14.339 1.00 77.12 95 GLU A C 1
ATOM 743 O O . GLU A 1 95 ? 15.159 0.289 -13.949 1.00 77.12 95 GLU A O 1
ATOM 748 N N . ALA A 1 96 ? 14.759 -1.672 -14.971 1.00 79.31 96 ALA A N 1
ATOM 749 C CA . ALA A 1 96 ? 13.354 -1.396 -15.252 1.00 79.31 96 ALA A CA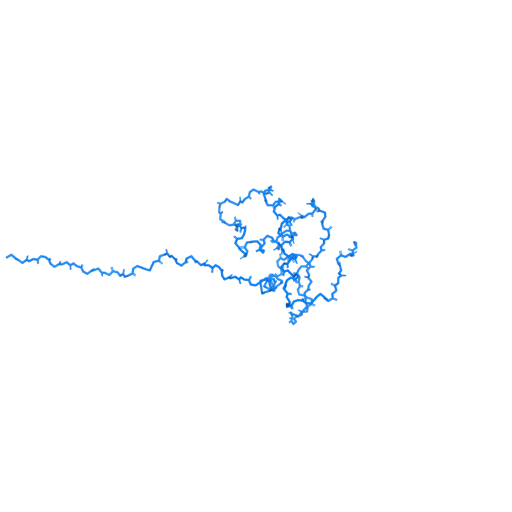 1
ATOM 750 C C . ALA A 1 96 ? 12.541 -1.331 -13.954 1.00 79.31 96 ALA A C 1
ATOM 752 O O . ALA A 1 96 ? 11.694 -0.455 -13.795 1.00 79.31 96 ALA A O 1
ATOM 753 N N . GLU A 1 97 ? 12.838 -2.211 -12.992 1.00 81.06 97 GLU A N 1
ATOM 754 C CA . GLU A 1 97 ? 12.233 -2.130 -11.664 1.00 81.06 97 GLU A CA 1
ATOM 755 C C . GLU A 1 97 ? 12.525 -0.776 -11.013 1.00 81.06 97 GLU A C 1
ATOM 757 O O . GLU A 1 97 ? 11.599 -0.099 -10.575 1.00 81.06 97 GLU A O 1
ATOM 762 N N . THR A 1 98 ? 13.792 -0.357 -10.984 1.00 80.25 98 THR A N 1
ATOM 763 C CA . THR A 1 98 ? 14.216 0.898 -10.344 1.00 80.25 98 THR A CA 1
ATOM 764 C C . THR A 1 98 ? 13.518 2.118 -10.948 1.00 80.25 98 THR A C 1
ATOM 766 O O . THR A 1 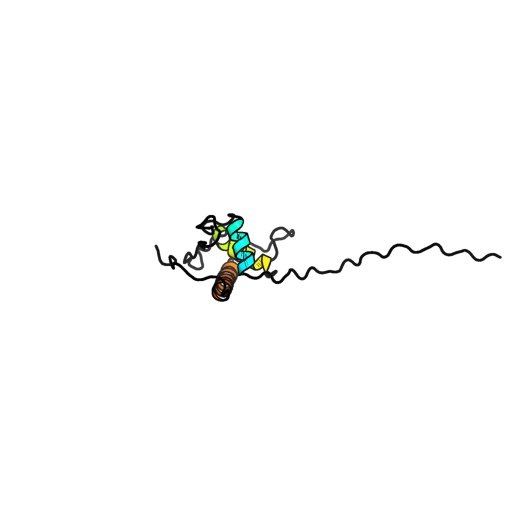98 ? 13.093 3.006 -10.204 1.00 80.25 98 THR A O 1
ATOM 769 N N . ALA A 1 99 ? 13.327 2.143 -12.271 1.00 81.38 99 ALA A N 1
ATOM 770 C CA . ALA A 1 99 ? 12.567 3.193 -12.950 1.00 81.38 99 ALA A CA 1
ATOM 771 C C . ALA A 1 99 ? 11.090 3.227 -12.504 1.00 81.38 99 ALA A C 1
ATOM 773 O O . ALA A 1 99 ? 10.525 4.299 -12.269 1.00 81.38 99 ALA A O 1
ATOM 774 N N . GLU A 1 100 ? 10.484 2.058 -12.306 1.00 83.94 100 GLU A N 1
ATOM 775 C CA . GLU A 1 100 ? 9.080 1.913 -11.919 1.00 83.94 100 GLU A CA 1
ATOM 776 C C . GLU A 1 100 ? 8.818 2.154 -10.422 1.00 83.94 100 GLU A C 1
ATOM 778 O O . GLU A 1 100 ? 7.707 2.550 -10.051 1.00 83.94 100 GLU A O 1
ATOM 783 N N . ARG A 1 101 ? 9.830 2.014 -9.549 1.00 84.62 101 ARG A N 1
ATOM 784 C CA . ARG A 1 101 ? 9.712 2.241 -8.090 1.00 84.62 101 ARG A CA 1
ATOM 785 C C . ARG A 1 101 ? 9.052 3.582 -7.755 1.00 84.62 101 ARG A C 1
ATOM 787 O O . ARG A 1 101 ? 8.177 3.655 -6.888 1.00 84.62 101 ARG A O 1
ATOM 794 N N . ALA A 1 102 ? 9.425 4.647 -8.466 1.00 82.31 102 ALA A N 1
ATOM 795 C CA . ALA A 1 102 ? 8.847 5.979 -8.276 1.00 82.31 102 ALA A CA 1
ATOM 796 C C . ALA A 1 102 ? 7.358 6.039 -8.673 1.00 82.31 102 ALA A C 1
ATOM 798 O O . ALA A 1 102 ? 6.545 6.676 -7.986 1.00 82.31 102 ALA A O 1
ATOM 799 N N . GLY A 1 103 ? 6.991 5.354 -9.759 1.00 85.56 103 GLY A N 1
ATOM 800 C CA . GLY A 1 103 ? 5.614 5.226 -10.231 1.00 85.56 103 GLY A CA 1
ATOM 801 C C . GLY A 1 103 ? 4.751 4.438 -9.249 1.00 85.56 103 GLY A C 1
ATOM 802 O O . GLY A 1 103 ? 3.656 4.882 -8.890 1.00 85.56 103 GLY A O 1
ATOM 803 N N . TRP A 1 104 ? 5.262 3.320 -8.731 1.00 87.62 104 TRP A N 1
ATOM 804 C CA . TRP A 1 104 ? 4.552 2.504 -7.746 1.00 87.62 104 TRP A CA 1
ATOM 805 C C . TRP A 1 104 ? 4.333 3.248 -6.436 1.00 87.62 104 TRP A C 1
ATOM 807 O O . TRP A 1 104 ? 3.207 3.255 -5.945 1.00 87.62 104 TRP A O 1
ATOM 817 N N . LYS A 1 105 ? 5.347 3.951 -5.914 1.00 84.88 105 LYS A N 1
ATOM 818 C CA . LYS A 1 105 ? 5.210 4.803 -4.720 1.00 84.88 105 LYS A CA 1
ATOM 819 C C . LYS A 1 105 ? 4.136 5.874 -4.914 1.00 84.88 105 LYS A C 1
ATOM 821 O O . LYS A 1 105 ? 3.272 6.062 -4.058 1.00 84.88 105 LYS A O 1
ATOM 826 N N . THR A 1 106 ? 4.150 6.559 -6.058 1.00 86.31 106 THR A N 1
ATOM 827 C CA . THR A 1 106 ? 3.143 7.586 -6.374 1.00 86.31 106 THR A CA 1
ATOM 828 C C . THR A 1 106 ? 1.744 6.982 -6.449 1.00 86.31 106 THR A C 1
ATOM 830 O O . THR A 1 106 ? 0.801 7.524 -5.870 1.00 86.31 106 THR A O 1
ATOM 833 N N . ASN A 1 107 ? 1.602 5.834 -7.115 1.00 88.25 107 ASN A N 1
ATOM 834 C CA . ASN A 1 107 ? 0.324 5.146 -7.225 1.00 88.25 107 ASN A CA 1
ATOM 835 C C . ASN A 1 107 ? -0.191 4.655 -5.870 1.00 88.25 107 ASN A C 1
ATOM 837 O O . ASN A 1 107 ? -1.363 4.868 -5.567 1.00 88.25 107 ASN A O 1
ATOM 841 N N . PHE A 1 108 ? 0.677 4.049 -5.062 1.00 88.19 108 PHE A N 1
ATOM 842 C CA . PHE A 1 108 ? 0.371 3.596 -3.711 1.00 88.19 108 PHE A CA 1
ATOM 843 C C . PHE A 1 108 ? -0.133 4.758 -2.858 1.00 88.19 108 PHE A C 1
ATOM 845 O O . PHE A 1 108 ? -1.165 4.646 -2.203 1.00 88.19 108 PHE A O 1
ATOM 852 N N . ARG A 1 109 ? 0.515 5.924 -2.952 1.00 84.88 109 ARG A N 1
ATOM 853 C CA . ARG A 1 109 ? 0.064 7.131 -2.260 1.00 84.88 109 ARG A CA 1
ATOM 854 C C . ARG A 1 109 ? -1.316 7.595 -2.696 1.00 84.88 109 ARG A C 1
ATOM 856 O O . ARG A 1 109 ? -2.151 7.910 -1.849 1.00 84.88 109 ARG A O 1
ATOM 863 N N . CYS A 1 110 ? -1.565 7.641 -3.999 1.00 86.69 110 CYS A N 1
ATOM 864 C CA . CYS A 1 110 ? -2.884 7.996 -4.509 1.00 86.69 110 CYS A CA 1
ATOM 865 C C . CYS A 1 110 ? -3.947 6.977 -4.078 1.00 86.69 110 CYS A C 1
ATOM 867 O O . CYS A 1 110 ? -5.049 7.379 -3.721 1.00 86.69 110 CYS A O 1
ATOM 869 N N . ALA A 1 111 ? -3.622 5.682 -4.066 1.00 88.75 111 ALA A N 1
ATOM 870 C CA . ALA A 1 111 ? -4.528 4.624 -3.636 1.00 88.75 111 ALA A CA 1
ATOM 871 C C . ALA A 1 111 ? -4.843 4.718 -2.135 1.00 88.75 111 ALA A C 1
ATOM 873 O O . ALA A 1 111 ? -6.014 4.660 -1.762 1.00 88.75 111 ALA A O 1
ATOM 874 N N . LEU A 1 112 ? -3.835 4.972 -1.293 1.00 85.38 112 LEU A N 1
ATOM 875 C CA . LEU A 1 112 ? -4.011 5.216 0.139 1.00 85.38 112 LEU A CA 1
ATOM 876 C C . LEU A 1 112 ? -4.906 6.437 0.379 1.00 85.38 112 LEU A C 1
ATOM 878 O O . LEU A 1 112 ? -5.907 6.321 1.076 1.00 85.38 112 LEU A O 1
ATOM 882 N N . ARG A 1 113 ? -4.625 7.573 -0.277 1.00 82.75 113 ARG A N 1
ATOM 883 C CA . ARG A 1 113 ? -5.435 8.800 -0.150 1.00 82.75 113 ARG A CA 1
ATOM 884 C C . ARG A 1 113 ? -6.859 8.627 -0.681 1.00 82.75 113 ARG A C 1
ATOM 886 O O . ARG A 1 113 ? -7.794 9.215 -0.151 1.00 82.75 113 ARG A O 1
ATOM 893 N N . SER A 1 114 ? -7.028 7.842 -1.743 1.00 83.31 114 SER A N 1
ATOM 894 C CA . SER A 1 114 ? -8.341 7.537 -2.313 1.00 83.31 114 SER A CA 1
ATOM 895 C C . SER A 1 114 ? -9.141 6.562 -1.448 1.00 83.31 114 SER A C 1
ATOM 897 O O . SER A 1 114 ? -10.359 6.460 -1.614 1.00 83.31 114 SER A O 1
ATOM 899 N N . THR A 1 115 ? -8.486 5.823 -0.554 1.00 84.06 115 THR A N 1
ATOM 900 C CA . THR A 1 115 ? -9.146 4.846 0.305 1.00 84.06 115 THR A CA 1
ATOM 901 C C . THR A 1 115 ? -9.792 5.562 1.481 1.00 84.06 115 THR A C 1
ATOM 903 O O . THR A 1 115 ? -9.169 5.798 2.508 1.00 84.06 115 THR A O 1
ATOM 906 N N . ARG A 1 116 ? -11.090 5.855 1.352 1.00 78.75 116 ARG A N 1
ATOM 907 C CA . ARG A 1 116 ? -11.897 6.494 2.409 1.00 78.75 116 ARG A CA 1
ATOM 908 C C . ARG A 1 116 ? -12.096 5.637 3.671 1.00 78.75 116 ARG A C 1
ATOM 910 O O . ARG A 1 116 ? -12.732 6.099 4.607 1.00 78.75 116 ARG A O 1
ATOM 917 N N . ARG A 1 117 ? -11.587 4.398 3.694 1.00 81.69 117 ARG A N 1
ATOM 918 C CA . ARG A 1 117 ? -11.587 3.526 4.883 1.00 81.69 117 ARG A CA 1
ATOM 919 C C . ARG A 1 117 ? -10.502 3.890 5.894 1.00 81.69 117 ARG A C 1
ATOM 921 O O . ARG A 1 117 ? -10.617 3.487 7.044 1.00 81.69 117 ARG A O 1
ATOM 928 N N . PHE A 1 118 ? -9.457 4.602 5.479 1.00 82.44 118 PHE A N 1
ATOM 929 C CA . PHE A 1 118 ? -8.335 4.915 6.352 1.00 82.44 118 PHE A CA 1
ATOM 930 C C . PHE A 1 118 ? -8.364 6.382 6.746 1.00 82.44 118 PHE A C 1
ATOM 932 O O . PHE A 1 118 ? -8.429 7.268 5.894 1.00 82.44 118 PHE A O 1
ATOM 939 N N . VAL A 1 119 ? -8.292 6.623 8.050 1.00 80.19 119 VAL A N 1
ATOM 940 C CA . VAL A 1 119 ? -8.126 7.957 8.615 1.00 80.19 119 VAL A CA 1
ATOM 941 C C . VAL A 1 119 ? -6.672 8.089 9.036 1.00 80.19 119 VAL A C 1
ATOM 943 O O . VAL A 1 119 ? -6.137 7.231 9.735 1.00 80.19 119 VAL A O 1
ATOM 946 N N . MET A 1 120 ? -6.013 9.150 8.579 1.00 80.50 120 MET A N 1
ATOM 947 C CA . MET A 1 120 ? -4.665 9.468 9.031 1.00 80.50 120 MET A CA 1
ATOM 948 C C . MET A 1 120 ? -4.742 9.916 10.492 1.00 80.50 120 MET A C 1
ATOM 950 O O . MET A 1 120 ? -5.251 10.995 10.774 1.00 80.50 120 MET A O 1
ATOM 954 N N . LEU A 1 121 ? -4.272 9.069 11.409 1.00 77.69 121 LEU A N 1
ATOM 955 C CA . LEU A 1 121 ? -4.287 9.363 12.845 1.00 77.69 121 LEU A CA 1
ATOM 956 C C . LEU A 1 121 ? -3.089 10.217 13.268 1.00 77.69 121 LEU A C 1
ATOM 958 O O . LEU A 1 121 ? -3.246 11.176 14.017 1.00 77.69 121 LEU A O 1
ATOM 962 N N . ARG A 1 122 ? -1.889 9.879 12.783 1.00 76.12 122 ARG A N 1
ATOM 963 C CA . ARG A 1 122 ? -0.668 10.657 13.014 1.00 76.12 122 ARG A CA 1
ATOM 964 C C . ARG A 1 122 ? 0.163 10.728 11.749 1.00 76.12 122 ARG A C 1
ATOM 966 O O . ARG A 1 122 ? 0.366 9.715 11.079 1.00 76.12 122 ARG A O 1
ATOM 973 N N . ASP A 1 123 ? 0.659 11.924 11.468 1.00 74.94 123 ASP A N 1
ATOM 974 C CA . ASP A 1 123 ? 1.681 12.142 10.460 1.00 74.94 123 ASP A CA 1
ATOM 975 C C . ASP A 1 123 ? 3.051 12.199 11.147 1.00 74.94 123 ASP A C 1
ATOM 977 O O . ASP A 1 123 ? 3.398 13.185 11.789 1.00 74.94 123 ASP A O 1
ATOM 981 N N . ASN A 1 124 ? 3.805 11.108 11.032 1.00 69.06 124 ASN A N 1
ATOM 982 C CA . ASN A 1 124 ? 5.203 11.025 11.460 1.00 69.06 124 ASN A CA 1
ATOM 983 C C . ASN A 1 124 ? 6.146 11.013 10.245 1.00 69.06 124 ASN A C 1
ATOM 985 O O . ASN A 1 124 ? 7.263 10.510 10.337 1.00 69.06 124 ASN A O 1
ATOM 989 N N . SER A 1 125 ? 5.696 11.486 9.077 1.00 64.44 125 SER A N 1
ATOM 990 C CA . SER A 1 125 ? 6.534 11.469 7.875 1.00 64.44 125 SER A CA 1
ATOM 991 C C . SER A 1 125 ? 7.724 12.425 7.975 1.00 64.44 125 SER A C 1
ATOM 993 O O . SER A 1 125 ? 8.754 12.142 7.377 1.00 64.44 125 SER A O 1
ATOM 995 N N . GLY A 1 126 ? 7.621 13.495 8.770 1.00 51.44 126 GLY A N 1
ATOM 996 C CA . GLY A 1 126 ? 8.657 14.520 8.928 1.00 51.44 126 GLY A CA 1
ATOM 997 C C . GLY A 1 126 ? 9.672 14.317 10.060 1.00 51.44 126 GLY A C 1
ATOM 998 O O . GLY A 1 126 ? 10.441 15.241 10.305 1.00 51.44 126 GLY A O 1
ATOM 999 N N . ASP A 1 127 ? 9.670 13.180 10.763 1.00 47.25 127 ASP A N 1
ATOM 1000 C CA . ASP A 1 127 ? 10.635 12.935 11.848 1.00 47.25 127 ASP A CA 1
ATOM 1001 C C . ASP A 1 127 ? 11.992 12.486 11.243 1.00 47.25 127 ASP A C 1
ATOM 1003 O O . ASP A 1 127 ? 11.993 11.515 10.474 1.00 47.25 127 ASP A O 1
ATOM 1007 N N . PRO A 1 128 ? 13.098 13.223 11.481 1.00 49.12 128 PRO A N 1
ATOM 1008 C CA . PRO A 1 128 ? 14.406 13.012 10.846 1.00 49.12 128 PRO A CA 1
ATOM 1009 C C . PRO A 1 128 ? 15.125 11.718 11.257 1.00 49.12 128 PRO A C 1
ATOM 1011 O O . PRO A 1 128 ? 14.931 11.243 12.397 1.00 49.12 128 PRO A O 1
#

Organism: Homo sapiens (NCBI:txid9606)

pLDDT: mean 74.28, std 14.05, range [45.91, 90.06]